Protein AF-A0A0D6QQY7-F1 (afdb_monomer_lite)

Sequence (126 aa):
MEALRRAVAYDEASPELHASLAEALARAGQEELAEGEARRAVALAAGGPAASQAHLLLADLAEARGERERELEELRAAIRIEEALGRAGERPDPEPWRRLVDAYLEAGDEAAAERVRAWARTAGAP

Radius of gyration: 14.84 Å; chains: 1; bounding box: 35×21×46 Å

pLDDT: mean 95.99, std 4.63, range [59.38, 98.75]

Foldseek 3Di:
DVVLVVVCVVPVLALQSLLVVLVVCVVVVVLVSSLVSLVSSCVSDVADPSVLSSLCSQLVSCVVVVVLVSNLVSLVSSVVRLLVCLVVVHARACVSLVSNLVSCVVVVNNVSSVVSVVVCVVSNND

Secondary structure (DSSP, 8-state):
-HHHHHHHHH-TT-HHHHHHHHHHHHTTT-HHHHHHHHHHHHHH-SSSHHHHHHHHHHHHHHHHTT-HHHHHHHHHHHHHHHHHHHHTTPPPPSHHHHHHHHHHHHTT-HHHHHHHHHHHHHHT--

Structure (mmCIF, N/CA/C/O backbone):
data_AF-A0A0D6QQY7-F1
#
_entry.id   AF-A0A0D6QQY7-F1
#
loop_
_atom_site.group_PDB
_atom_site.id
_atom_site.type_symbol
_atom_site.label_atom_id
_atom_site.label_alt_id
_atom_site.label_comp_id
_atom_site.label_asym_id
_atom_site.label_entity_id
_atom_site.label_seq_id
_atom_site.pdbx_PDB_ins_code
_atom_site.Cartn_x
_atom_site.Cartn_y
_atom_site.Cartn_z
_atom_site.occupancy
_atom_site.B_iso_or_equiv
_atom_site.auth_seq_id
_atom_site.auth_comp_id
_atom_site.auth_asym_id
_atom_site.auth_atom_id
_atom_site.pdbx_PDB_model_num
ATOM 1 N N . MET A 1 1 ? -2.447 12.595 -17.345 1.00 87.19 1 MET A N 1
ATOM 2 C CA . MET A 1 1 ? -3.216 11.379 -17.695 1.00 87.19 1 MET A CA 1
ATOM 3 C C . MET A 1 1 ? -2.906 10.868 -19.104 1.00 87.19 1 MET A C 1
ATOM 5 O O . MET A 1 1 ? -2.448 9.744 -19.213 1.00 87.19 1 MET A O 1
ATOM 9 N N . GLU A 1 2 ? -3.089 11.646 -20.180 1.00 90.81 2 GLU A N 1
ATOM 10 C CA . GLU A 1 2 ? -2.863 11.137 -21.553 1.00 90.81 2 GLU A CA 1
ATOM 11 C C . GLU A 1 2 ? -1.417 10.677 -21.819 1.00 90.81 2 GLU A C 1
ATOM 13 O O . GLU A 1 2 ? -1.206 9.616 -22.397 1.00 90.81 2 GLU A O 1
ATOM 18 N N . ALA A 1 3 ? -0.421 11.417 -21.324 1.00 93.62 3 ALA A N 1
ATOM 19 C CA . ALA A 1 3 ? 0.980 11.005 -21.410 1.00 93.62 3 ALA A CA 1
ATOM 20 C C . ALA A 1 3 ? 1.259 9.674 -20.683 1.00 93.62 3 ALA A C 1
ATOM 22 O O . ALA A 1 3 ? 1.980 8.839 -21.214 1.00 93.62 3 ALA A O 1
ATOM 23 N N . LEU A 1 4 ? 0.637 9.446 -19.517 1.00 93.44 4 LEU A N 1
ATOM 24 C CA . LEU A 1 4 ? 0.770 8.191 -18.765 1.00 93.44 4 LEU A CA 1
ATOM 25 C C . LEU A 1 4 ? 0.125 7.019 -19.510 1.00 93.44 4 LEU A C 1
ATOM 27 O O . LEU A 1 4 ? 0.728 5.959 -19.593 1.00 93.44 4 LEU A O 1
ATOM 31 N N . ARG A 1 5 ? -1.041 7.222 -20.140 1.00 94.75 5 ARG A N 1
ATOM 32 C CA . ARG A 1 5 ? -1.655 6.192 -20.997 1.00 94.75 5 ARG A CA 1
ATOM 33 C C . ARG A 1 5 ? -0.750 5.808 -22.168 1.00 94.75 5 ARG A C 1
ATOM 35 O O . ARG A 1 5 ? -0.628 4.631 -22.478 1.00 94.75 5 ARG A O 1
ATOM 42 N N . ARG A 1 6 ? -0.100 6.788 -22.807 1.00 96.00 6 ARG A N 1
ATOM 43 C CA . ARG A 1 6 ? 0.871 6.517 -23.882 1.00 96.00 6 ARG A CA 1
ATOM 44 C C . ARG A 1 6 ? 2.113 5.793 -23.366 1.00 96.00 6 ARG A C 1
ATOM 46 O O . ARG A 1 6 ? 2.628 4.942 -24.075 1.00 96.00 6 ARG A O 1
ATOM 53 N N . ALA A 1 7 ? 2.578 6.126 -22.163 1.00 95.12 7 ALA A N 1
ATOM 54 C CA . ALA A 1 7 ? 3.709 5.449 -21.540 1.00 95.12 7 ALA A CA 1
ATOM 55 C C . ALA A 1 7 ? 3.379 3.982 -21.224 1.00 95.12 7 ALA A C 1
ATOM 57 O O . ALA A 1 7 ? 4.133 3.111 -21.634 1.00 95.12 7 ALA A O 1
ATOM 58 N N . VAL A 1 8 ? 2.227 3.703 -20.600 1.00 95.75 8 VAL A N 1
ATOM 59 C CA . VAL A 1 8 ? 1.754 2.326 -20.356 1.00 95.75 8 VAL A CA 1
ATOM 60 C C . VAL A 1 8 ? 1.598 1.556 -21.668 1.00 95.75 8 VAL A C 1
ATOM 62 O O . VAL A 1 8 ? 2.031 0.421 -21.763 1.00 95.75 8 VAL A O 1
ATOM 65 N N . ALA A 1 9 ? 1.052 2.175 -22.719 1.00 95.81 9 ALA A N 1
ATOM 66 C CA . ALA A 1 9 ? 0.937 1.519 -24.025 1.00 95.81 9 ALA A CA 1
ATOM 67 C C . ALA A 1 9 ? 2.296 1.227 -24.692 1.00 95.81 9 ALA A C 1
ATOM 69 O O . ALA A 1 9 ? 2.376 0.400 -25.596 1.00 95.81 9 ALA A O 1
ATOM 70 N N . TYR A 1 10 ? 3.353 1.941 -24.302 1.00 97.12 10 TYR A N 1
ATOM 71 C CA . TYR A 1 10 ? 4.709 1.681 -24.775 1.00 97.12 10 TYR A CA 1
ATOM 72 C C . TYR A 1 10 ? 5.397 0.580 -23.954 1.00 97.12 10 TYR A C 1
ATOM 74 O O . TYR A 1 10 ? 6.159 -0.204 -24.515 1.00 97.12 10 TYR A O 1
ATOM 82 N N . ASP A 1 11 ? 5.117 0.514 -22.651 1.00 95.50 11 ASP A N 1
ATOM 83 C CA . ASP A 1 11 ? 5.635 -0.500 -21.734 1.00 95.50 11 ASP A CA 1
ATOM 84 C C . ASP A 1 11 ? 4.534 -0.996 -20.781 1.00 95.50 11 ASP A C 1
ATOM 86 O O . ASP A 1 11 ? 4.365 -0.508 -19.661 1.00 95.50 11 ASP A O 1
ATOM 90 N N . GLU A 1 12 ? 3.785 -1.993 -21.254 1.00 95.38 12 GLU A N 1
ATOM 91 C CA . GLU A 1 12 ? 2.668 -2.615 -20.529 1.00 95.38 12 GLU A CA 1
ATOM 92 C C . GLU A 1 12 ? 3.131 -3.510 -19.366 1.00 95.38 12 GLU A C 1
ATOM 94 O O . GLU A 1 12 ? 2.311 -4.042 -18.623 1.00 95.38 12 GLU A O 1
ATOM 99 N N . ALA A 1 13 ? 4.440 -3.738 -19.223 1.00 97.00 13 ALA A N 1
ATOM 100 C CA . ALA A 1 13 ? 4.994 -4.599 -18.185 1.00 97.00 13 ALA A CA 1
ATOM 101 C C . ALA A 1 13 ? 5.579 -3.806 -17.007 1.00 97.00 13 ALA A C 1
ATOM 103 O O . ALA A 1 13 ? 5.997 -4.424 -16.028 1.00 97.00 13 ALA A O 1
ATOM 104 N N . SER A 1 14 ? 5.600 -2.468 -17.069 1.00 97.81 14 SER A N 1
ATOM 105 C CA . SER A 1 14 ? 6.120 -1.636 -15.981 1.00 97.81 14 SER A CA 1
ATOM 106 C C . SER A 1 14 ? 5.085 -1.459 -14.859 1.00 97.81 14 SER A C 1
ATOM 108 O O . SER A 1 14 ? 4.090 -0.742 -15.037 1.00 97.81 14 SER A O 1
ATOM 110 N N . PRO A 1 15 ? 5.317 -2.034 -13.663 1.00 97.44 15 PRO A N 1
ATOM 111 C CA . PRO A 1 15 ? 4.446 -1.809 -12.513 1.00 97.44 15 PRO A CA 1
ATOM 112 C C . PRO A 1 15 ? 4.428 -0.335 -12.076 1.00 97.44 15 PRO A C 1
ATOM 114 O O . PRO A 1 15 ? 3.398 0.145 -11.608 1.00 97.44 15 PRO A O 1
ATOM 117 N N . GLU A 1 16 ? 5.519 0.414 -12.267 1.00 97.62 16 GLU A N 1
ATOM 118 C CA . GLU A 1 16 ? 5.618 1.841 -11.935 1.00 97.62 16 GLU A CA 1
ATOM 119 C C . GLU A 1 16 ? 4.678 2.693 -12.792 1.00 97.62 16 GLU A C 1
ATOM 121 O O . GLU A 1 16 ? 4.029 3.611 -12.281 1.00 97.62 16 GLU A O 1
ATOM 126 N N . LEU A 1 17 ? 4.589 2.397 -14.094 1.00 97.88 17 LEU A N 1
ATOM 127 C CA . LEU A 1 17 ? 3.696 3.109 -15.006 1.00 97.88 17 LEU A CA 1
ATOM 128 C C . LEU A 1 17 ? 2.230 2.816 -14.687 1.00 97.88 17 LEU A C 1
ATOM 130 O O . LEU A 1 17 ? 1.424 3.749 -14.650 1.00 97.88 17 LEU A O 1
ATOM 134 N N . HIS A 1 18 ? 1.899 1.558 -14.388 1.00 98.31 18 HIS A N 1
ATOM 135 C CA . HIS A 1 18 ? 0.562 1.174 -13.939 1.00 98.31 18 HIS A CA 1
ATOM 136 C C . HIS A 1 18 ? 0.189 1.841 -12.604 1.00 98.31 18 HIS A C 1
ATOM 138 O O . HIS A 1 18 ? -0.886 2.432 -12.503 1.00 98.31 18 HIS A O 1
ATOM 144 N N . ALA A 1 19 ? 1.082 1.854 -11.607 1.00 97.94 19 ALA A N 1
ATOM 145 C CA . ALA A 1 19 ? 0.843 2.529 -10.326 1.00 97.94 19 ALA A CA 1
ATOM 146 C C . ALA A 1 19 ? 0.665 4.051 -10.496 1.00 97.94 19 ALA A C 1
ATOM 148 O O . ALA A 1 19 ? -0.268 4.642 -9.952 1.00 97.94 19 ALA A O 1
ATOM 149 N N . SER A 1 20 ? 1.503 4.683 -11.322 1.00 97.69 20 SER A N 1
ATOM 150 C CA . SER A 1 20 ? 1.417 6.122 -11.616 1.00 97.69 20 SER A CA 1
ATOM 151 C C . SER A 1 20 ? 0.127 6.488 -12.357 1.00 97.69 20 SER A C 1
ATOM 153 O O . SER A 1 20 ? -0.478 7.535 -12.111 1.00 97.69 20 SER A O 1
ATOM 155 N N . LEU A 1 21 ? -0.311 5.640 -13.295 1.00 98.12 21 LEU A N 1
ATOM 156 C CA . LEU A 1 21 ? -1.577 5.836 -13.995 1.00 98.12 21 LEU A CA 1
ATOM 157 C C . LEU A 1 21 ? -2.762 5.644 -13.042 1.00 98.12 21 LEU A C 1
ATOM 159 O O . LEU A 1 21 ? -3.680 6.464 -13.080 1.00 98.12 21 LEU A O 1
ATOM 163 N N . ALA A 1 22 ? -2.717 4.636 -12.168 1.00 98.19 22 ALA A N 1
ATOM 164 C CA . ALA A 1 22 ? -3.726 4.410 -11.138 1.00 98.19 22 ALA A CA 1
ATOM 165 C C . ALA A 1 22 ? -3.906 5.638 -10.237 1.00 98.19 22 ALA A C 1
ATOM 167 O O . ALA A 1 22 ? -5.023 6.128 -10.082 1.00 98.19 22 ALA A O 1
ATOM 168 N N . GLU A 1 23 ? -2.809 6.202 -9.728 1.00 97.31 23 GLU A N 1
ATOM 169 C CA . GLU A 1 23 ? -2.842 7.415 -8.907 1.00 97.31 23 GLU A CA 1
ATOM 170 C C . GLU A 1 23 ? -3.468 8.597 -9.666 1.00 97.31 23 GLU A C 1
ATOM 172 O O . GLU A 1 23 ? -4.340 9.303 -9.153 1.00 97.31 23 GLU A O 1
ATOM 177 N N . ALA A 1 24 ? -3.062 8.809 -10.921 1.00 97.81 24 ALA A N 1
ATOM 178 C CA . ALA A 1 24 ? -3.597 9.889 -11.743 1.00 97.81 24 ALA A CA 1
ATOM 179 C C . ALA A 1 24 ? -5.099 9.729 -12.039 1.00 97.81 24 ALA A C 1
ATOM 181 O O . ALA A 1 24 ? -5.803 10.732 -12.175 1.00 97.81 24 ALA A O 1
ATOM 182 N N . LEU A 1 25 ? -5.584 8.491 -12.165 1.00 98.19 25 LEU A N 1
ATOM 183 C CA . LEU A 1 25 ? -7.001 8.172 -12.347 1.00 98.19 25 LEU A CA 1
ATOM 184 C C . LEU A 1 25 ? -7.788 8.387 -11.050 1.00 98.19 25 LEU A C 1
ATOM 186 O O . LEU A 1 25 ? -8.844 9.016 -11.096 1.00 98.19 25 LEU A O 1
ATOM 190 N N . ALA A 1 26 ? -7.249 7.960 -9.904 1.00 96.81 26 ALA A N 1
ATOM 191 C CA . ALA A 1 26 ? -7.861 8.164 -8.591 1.00 96.81 26 ALA A CA 1
ATOM 192 C C . ALA A 1 26 ? -8.029 9.660 -8.287 1.00 96.81 26 ALA A C 1
ATOM 194 O O . ALA A 1 26 ? -9.130 10.118 -7.991 1.00 96.81 26 ALA A O 1
ATOM 195 N N . ARG A 1 27 ? -6.978 10.467 -8.502 1.00 96.12 27 ARG A N 1
ATOM 196 C CA . ARG A 1 27 ? -7.036 11.937 -8.362 1.00 96.12 27 ARG A CA 1
ATOM 197 C C . ARG A 1 27 ? -8.046 12.603 -9.307 1.00 96.12 27 ARG A C 1
ATOM 199 O O . ARG A 1 27 ? -8.483 13.719 -9.043 1.00 96.12 27 ARG A O 1
ATOM 206 N N . ALA A 1 28 ? -8.397 11.947 -10.412 1.00 96.69 28 ALA A N 1
ATOM 207 C CA . ALA A 1 28 ? -9.403 12.413 -11.363 1.00 96.69 28 ALA A CA 1
ATOM 208 C C . ALA A 1 28 ? -10.821 11.885 -11.063 1.00 96.69 28 ALA A C 1
ATOM 210 O O . ALA A 1 28 ? -11.728 12.133 -11.859 1.00 96.69 28 ALA A O 1
ATOM 211 N N . GLY A 1 29 ? -11.016 11.149 -9.963 1.00 95.94 29 GLY A N 1
ATOM 212 C CA . GLY A 1 29 ? -12.294 10.529 -9.599 1.00 95.94 29 GLY A CA 1
ATOM 213 C C . GLY A 1 29 ? -12.689 9.351 -10.494 1.00 95.94 29 GLY A C 1
ATOM 214 O O . GLY A 1 29 ? -13.859 8.989 -10.550 1.00 95.94 29 GLY A O 1
ATOM 215 N N . GLN A 1 30 ? -11.743 8.771 -11.239 1.00 97.69 30 GLN A N 1
ATOM 216 C CA . GLN A 1 30 ? -11.979 7.621 -12.118 1.00 97.69 30 GLN A CA 1
ATOM 217 C C . GLN A 1 30 ? -11.654 6.313 -11.384 1.00 97.69 30 GLN A C 1
ATOM 219 O O . GLN A 1 30 ? -10.726 5.596 -11.762 1.00 97.69 30 GLN A O 1
ATOM 224 N N . GLU A 1 31 ? -12.393 6.035 -10.313 1.00 96.56 31 GLU A N 1
ATOM 225 C CA . GLU A 1 31 ? -12.092 4.987 -9.329 1.00 96.56 31 GLU A CA 1
ATOM 226 C C . GLU A 1 31 ? -11.985 3.578 -9.924 1.00 96.56 31 GLU A C 1
ATOM 228 O O . GLU A 1 31 ? -11.039 2.854 -9.620 1.00 96.56 31 GLU A O 1
ATOM 233 N N . GLU A 1 32 ? -12.897 3.177 -10.813 1.00 97.56 32 GLU A N 1
ATOM 234 C CA . GLU A 1 32 ? -12.867 1.836 -11.413 1.00 97.56 32 GLU A CA 1
ATOM 235 C C . GLU A 1 32 ? -11.649 1.644 -12.322 1.00 97.56 32 GLU A C 1
ATOM 237 O O . GLU A 1 32 ? -11.051 0.565 -12.364 1.00 97.56 32 GLU A O 1
ATOM 242 N N . LEU A 1 33 ? -11.262 2.698 -13.049 1.00 98.00 33 LEU A N 1
ATOM 243 C CA . LEU A 1 33 ? -10.062 2.672 -13.881 1.00 98.00 33 LEU A CA 1
ATOM 244 C C . LEU A 1 33 ? -8.809 2.647 -13.000 1.00 98.00 33 LEU A C 1
ATOM 246 O O . LEU A 1 33 ? -7.893 1.878 -13.277 1.00 98.00 33 LEU A O 1
ATOM 250 N N . ALA A 1 34 ? -8.784 3.444 -11.930 1.00 98.31 34 ALA A N 1
ATOM 251 C CA . ALA A 1 34 ? -7.684 3.468 -10.973 1.00 98.31 34 ALA A CA 1
ATOM 252 C C . ALA A 1 34 ? -7.463 2.091 -10.334 1.00 98.31 34 ALA A C 1
ATOM 254 O O . ALA A 1 34 ? -6.340 1.592 -10.313 1.00 98.31 34 ALA A O 1
ATOM 255 N N . GLU A 1 35 ? -8.539 1.438 -9.894 1.00 98.50 35 GLU A N 1
ATOM 256 C CA . GLU A 1 35 ? -8.495 0.085 -9.340 1.00 98.50 35 GLU A CA 1
ATOM 257 C C . GLU A 1 35 ? -7.962 -0.934 -10.351 1.00 98.50 35 GLU A C 1
ATOM 259 O O . GLU A 1 35 ? -7.188 -1.828 -9.998 1.00 98.50 35 GLU A O 1
ATOM 264 N N . GLY A 1 36 ? -8.376 -0.808 -11.616 1.00 98.44 36 GLY A N 1
ATOM 265 C CA . GLY A 1 36 ? -7.879 -1.634 -12.708 1.00 98.44 36 GLY A CA 1
ATOM 266 C C . GLY A 1 36 ? -6.359 -1.556 -12.821 1.00 98.44 36 GLY A C 1
ATOM 267 O O . GLY A 1 36 ? -5.694 -2.590 -12.776 1.00 98.44 36 GLY A O 1
ATOM 268 N N . GLU A 1 37 ? -5.823 -0.342 -12.908 1.00 98.38 37 GLU A N 1
ATOM 269 C CA . GLU A 1 37 ? -4.388 -0.088 -13.061 1.00 98.38 37 GLU A CA 1
ATOM 270 C C . GLU A 1 37 ? -3.584 -0.469 -11.807 1.00 98.38 37 GLU A C 1
ATOM 272 O O . GLU A 1 37 ? -2.545 -1.120 -11.919 1.00 98.38 37 GLU A O 1
ATOM 277 N N . ALA A 1 38 ? -4.093 -0.185 -10.603 1.00 98.38 38 ALA A N 1
ATOM 278 C CA . ALA A 1 38 ? -3.438 -0.575 -9.353 1.00 98.38 38 ALA A CA 1
ATOM 279 C C . ALA A 1 38 ? -3.323 -2.105 -9.230 1.00 98.38 38 ALA A C 1
ATOM 281 O O . ALA A 1 38 ? -2.256 -2.634 -8.920 1.00 98.38 38 ALA A O 1
ATOM 282 N N . ARG A 1 39 ? -4.383 -2.848 -9.579 1.00 98.19 39 ARG A N 1
ATOM 283 C CA . ARG A 1 39 ? -4.327 -4.320 -9.633 1.00 98.19 39 ARG A CA 1
ATOM 284 C C . ARG A 1 39 ? -3.327 -4.835 -10.666 1.00 98.19 39 ARG A C 1
ATOM 286 O O . ARG A 1 39 ? -2.754 -5.901 -10.462 1.00 98.19 39 ARG A O 1
ATOM 293 N N . ARG A 1 40 ? -3.127 -4.122 -11.781 1.00 98.12 40 ARG A N 1
ATOM 294 C CA . ARG A 1 40 ? -2.121 -4.494 -12.793 1.00 98.12 40 ARG A CA 1
ATOM 295 C C . ARG A 1 40 ? -0.711 -4.282 -12.267 1.00 98.12 40 ARG A C 1
ATOM 297 O O . ARG A 1 40 ? 0.094 -5.196 -12.399 1.00 98.12 40 ARG A O 1
ATOM 304 N N . ALA A 1 41 ? -0.450 -3.171 -11.582 1.00 98.06 41 ALA A N 1
ATOM 305 C CA . ALA A 1 41 ? 0.831 -2.941 -10.918 1.00 98.06 41 ALA A CA 1
ATOM 306 C C . ALA A 1 41 ? 1.179 -4.072 -9.931 1.00 98.06 41 ALA A C 1
ATOM 308 O O . ALA A 1 41 ? 2.257 -4.654 -10.028 1.00 98.06 41 ALA A O 1
ATOM 309 N N . VAL A 1 42 ? 0.238 -4.457 -9.058 1.00 97.25 42 VAL A N 1
ATOM 310 C CA . VAL A 1 42 ? 0.425 -5.567 -8.097 1.00 97.25 42 VAL A CA 1
ATOM 311 C C . VAL A 1 42 ? 0.610 -6.921 -8.797 1.00 97.25 42 VAL A C 1
ATOM 313 O O . VAL A 1 42 ? 1.387 -7.760 -8.345 1.00 97.25 42 VAL A O 1
ATOM 316 N N . ALA A 1 43 ? -0.083 -7.161 -9.914 1.00 97.25 43 ALA A N 1
ATOM 317 C CA . ALA A 1 43 ? 0.063 -8.404 -10.674 1.00 97.25 43 ALA A CA 1
ATOM 318 C C . ALA A 1 43 ? 1.428 -8.517 -11.377 1.00 97.25 43 ALA A C 1
ATOM 320 O O . ALA A 1 43 ? 1.951 -9.621 -11.521 1.00 97.25 43 ALA A O 1
ATOM 321 N N . LEU A 1 44 ? 1.991 -7.389 -11.817 1.00 97.38 44 LEU A N 1
ATOM 322 C CA . LEU A 1 44 ? 3.295 -7.318 -12.481 1.00 97.38 44 LEU A CA 1
ATOM 323 C C . LEU A 1 44 ? 4.458 -7.373 -11.484 1.00 97.38 44 LEU A C 1
ATOM 325 O O . LEU A 1 44 ? 5.501 -7.946 -11.797 1.00 97.38 44 LEU A O 1
ATOM 329 N N . ALA A 1 45 ? 4.276 -6.830 -10.277 1.00 93.25 45 ALA A N 1
ATOM 330 C CA . ALA A 1 45 ? 5.260 -6.902 -9.207 1.00 93.25 45 ALA A CA 1
ATOM 331 C C . ALA A 1 45 ? 4.599 -7.117 -7.842 1.00 93.25 45 ALA A C 1
ATOM 333 O O . ALA A 1 45 ? 3.851 -6.281 -7.347 1.00 93.25 45 ALA A O 1
ATOM 334 N N . ALA A 1 46 ? 4.965 -8.219 -7.184 1.00 85.75 46 ALA A N 1
ATOM 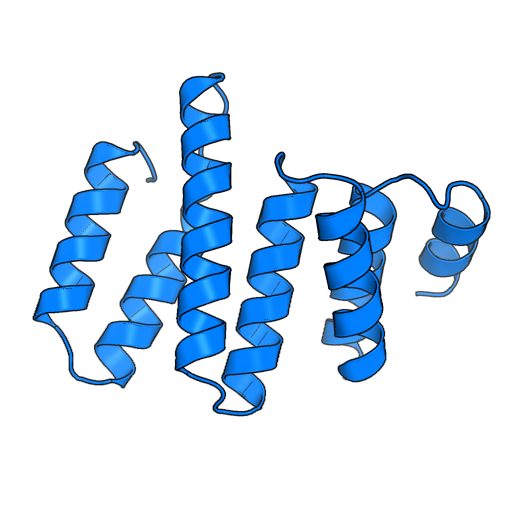335 C CA . ALA A 1 46 ? 4.497 -8.548 -5.837 1.00 85.75 46 ALA A CA 1
ATOM 336 C C . ALA A 1 46 ? 5.248 -7.793 -4.713 1.00 85.75 46 ALA A C 1
ATOM 338 O O . ALA A 1 46 ? 5.037 -8.074 -3.534 1.00 85.75 46 ALA A O 1
ATOM 339 N N . GLY A 1 47 ? 6.163 -6.881 -5.053 1.00 91.94 47 GLY A N 1
ATOM 340 C CA . GLY A 1 47 ? 6.976 -6.122 -4.105 1.00 91.94 47 GLY A CA 1
ATOM 341 C C . GLY A 1 47 ? 7.645 -4.916 -4.761 1.00 91.94 47 GLY A C 1
ATOM 342 O O . GLY A 1 47 ? 7.507 -4.698 -5.963 1.00 91.94 47 GLY A O 1
ATOM 343 N N . GLY A 1 48 ? 8.374 -4.135 -3.968 1.00 95.50 48 GLY A N 1
ATOM 344 C CA . GLY A 1 48 ? 8.954 -2.869 -4.414 1.00 95.50 48 GLY A CA 1
ATOM 345 C C . GLY A 1 48 ? 8.025 -1.664 -4.213 1.00 95.50 48 GLY A C 1
ATOM 346 O O . GLY A 1 48 ? 6.837 -1.839 -3.922 1.00 95.50 48 GLY A O 1
ATOM 347 N N . PRO A 1 49 ? 8.544 -0.435 -4.387 1.00 95.56 49 PRO A N 1
ATOM 348 C CA . PRO A 1 49 ? 7.795 0.787 -4.088 1.00 95.56 49 PRO A CA 1
ATOM 349 C C . PRO A 1 49 ? 6.496 0.929 -4.892 1.00 95.56 49 PRO A C 1
ATOM 351 O O . PRO A 1 49 ? 5.472 1.334 -4.350 1.00 95.56 49 PRO A O 1
ATOM 354 N N . ALA A 1 50 ? 6.495 0.533 -6.171 1.00 96.62 50 ALA A N 1
ATOM 355 C CA . ALA A 1 50 ? 5.299 0.595 -7.016 1.00 96.62 50 ALA A CA 1
ATOM 356 C C . ALA A 1 50 ? 4.169 -0.314 -6.508 1.00 96.62 50 ALA A C 1
ATOM 358 O O . ALA A 1 50 ? 3.005 0.083 -6.514 1.00 96.62 50 ALA A O 1
ATOM 359 N N . ALA A 1 51 ? 4.509 -1.515 -6.035 1.00 97.44 51 ALA A N 1
ATOM 360 C CA . ALA A 1 51 ? 3.540 -2.452 -5.480 1.00 97.44 51 ALA A CA 1
ATOM 361 C C . ALA A 1 51 ? 2.983 -1.955 -4.136 1.00 97.44 51 ALA A C 1
ATOM 363 O O . ALA A 1 51 ? 1.777 -2.028 -3.910 1.00 97.44 51 ALA A O 1
ATOM 364 N N . SER A 1 52 ? 3.839 -1.388 -3.277 1.00 98.06 52 SER A N 1
ATOM 365 C CA . SER A 1 52 ? 3.421 -0.742 -2.023 1.00 98.06 52 SER A CA 1
ATOM 366 C C . SER A 1 52 ? 2.435 0.405 -2.280 1.00 98.06 52 SER A C 1
ATOM 368 O O . SER A 1 52 ? 1.328 0.416 -1.740 1.00 98.06 52 SER A O 1
ATOM 370 N N . GLN A 1 53 ? 2.774 1.306 -3.210 1.00 97.62 53 GLN A N 1
ATOM 371 C CA . GLN A 1 53 ? 1.908 2.413 -3.618 1.00 97.62 53 GLN A CA 1
ATOM 372 C C . GLN A 1 53 ? 0.583 1.933 -4.227 1.00 97.62 53 GLN A C 1
ATOM 374 O O . GLN A 1 53 ? -0.467 2.530 -3.981 1.00 97.62 53 GLN A O 1
ATOM 379 N N . ALA A 1 54 ? 0.606 0.860 -5.020 1.00 98.38 54 ALA A N 1
ATOM 380 C CA . ALA A 1 54 ? -0.602 0.288 -5.598 1.00 98.38 54 ALA A CA 1
ATOM 381 C C . ALA A 1 54 ? -1.532 -0.297 -4.524 1.00 98.38 54 ALA A C 1
ATOM 383 O O . ALA A 1 54 ? -2.740 -0.083 -4.595 1.00 98.38 54 ALA A O 1
ATOM 384 N N . HIS A 1 55 ? -0.990 -0.962 -3.500 1.00 98.69 55 HIS A N 1
ATOM 385 C CA . HIS A 1 55 ? -1.774 -1.411 -2.347 1.00 98.69 55 HIS A CA 1
ATOM 386 C C . HIS A 1 55 ? -2.359 -0.238 -1.544 1.00 98.69 55 HIS A C 1
ATOM 388 O O . HIS A 1 55 ? -3.523 -0.301 -1.161 1.00 98.69 55 HIS A O 1
ATOM 394 N N . LEU A 1 56 ? -1.625 0.866 -1.356 1.00 98.56 56 LEU A N 1
ATOM 395 C CA . LEU A 1 56 ? -2.183 2.081 -0.741 1.00 98.56 56 LEU A CA 1
ATOM 396 C C . LEU A 1 56 ? -3.367 2.648 -1.542 1.00 98.56 56 LEU A C 1
ATOM 398 O O . LEU A 1 56 ? -4.402 2.959 -0.963 1.00 98.56 56 LEU A O 1
ATOM 402 N N . LEU A 1 57 ? -3.263 2.704 -2.873 1.00 98.31 57 LEU A N 1
ATOM 403 C CA . LEU A 1 57 ? -4.374 3.144 -3.727 1.00 98.31 57 LEU A CA 1
ATOM 404 C C . LEU A 1 57 ? -5.581 2.201 -3.639 1.00 98.31 57 LEU A C 1
ATOM 406 O O . LEU A 1 57 ? -6.722 2.651 -3.647 1.00 98.31 57 LEU A O 1
ATOM 410 N N . LEU A 1 58 ? -5.354 0.888 -3.557 1.00 98.69 58 LEU A N 1
ATOM 411 C CA . LEU A 1 58 ? -6.437 -0.077 -3.364 1.00 98.69 58 LEU A CA 1
ATOM 412 C C . LEU A 1 58 ? -7.096 0.076 -1.987 1.00 98.69 58 LEU A C 1
ATOM 414 O O . LEU A 1 58 ? -8.314 -0.078 -1.898 1.00 98.69 58 LEU A O 1
ATOM 418 N N . ALA A 1 59 ? -6.325 0.423 -0.951 1.00 98.56 59 ALA A N 1
ATOM 419 C CA . ALA A 1 59 ? -6.855 0.756 0.366 1.00 98.56 59 ALA A CA 1
ATOM 420 C C . ALA A 1 59 ? -7.724 2.023 0.325 1.00 98.56 59 ALA A C 1
ATOM 422 O O . ALA A 1 59 ? -8.847 1.977 0.815 1.00 98.56 59 ALA A O 1
ATOM 423 N N . ASP A 1 60 ? -7.271 3.098 -0.333 1.00 98.00 60 ASP A N 1
ATOM 424 C CA . ASP A 1 60 ? -8.046 4.342 -0.502 1.00 98.00 60 ASP A CA 1
ATOM 425 C C . ASP A 1 60 ? -9.405 4.082 -1.167 1.00 98.00 60 ASP A C 1
ATOM 427 O O . ASP A 1 60 ? -10.445 4.583 -0.739 1.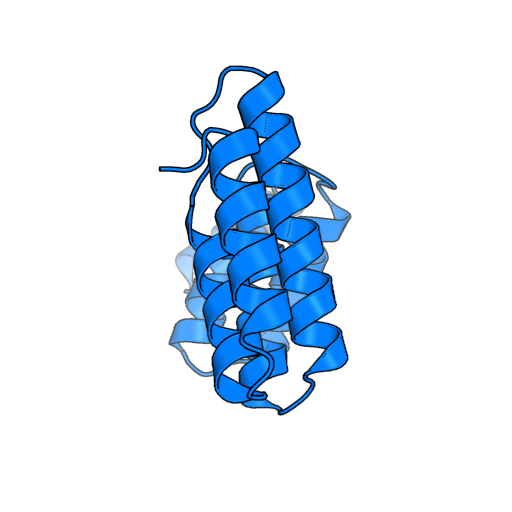00 98.00 60 ASP A O 1
ATOM 431 N N . LEU A 1 61 ? -9.404 3.270 -2.226 1.00 98.06 61 LEU A N 1
ATOM 432 C CA . LEU A 1 61 ? -10.619 2.923 -2.960 1.00 98.06 61 LEU A CA 1
ATOM 433 C C . LEU A 1 61 ? -11.553 2.027 -2.136 1.00 98.06 61 LEU A C 1
ATOM 435 O O . LEU A 1 61 ? -12.772 2.138 -2.256 1.00 98.06 61 LEU A O 1
ATOM 439 N N . ALA A 1 62 ? -11.002 1.139 -1.305 1.00 98.12 62 ALA A N 1
ATOM 440 C CA . ALA A 1 62 ? -11.784 0.321 -0.383 1.00 98.12 62 ALA A CA 1
ATOM 441 C C . ALA A 1 62 ? -12.405 1.177 0.735 1.00 98.12 62 ALA A C 1
ATOM 443 O O . ALA A 1 62 ? -13.598 1.046 1.011 1.00 98.12 62 ALA A O 1
ATOM 444 N N . GLU A 1 63 ? -11.633 2.097 1.319 1.00 97.12 63 GLU A N 1
ATOM 445 C CA . GLU A 1 63 ? -12.086 3.058 2.330 1.00 97.12 63 GLU A CA 1
ATOM 446 C C . GLU A 1 63 ? -13.246 3.912 1.795 1.00 97.12 63 GLU A C 1
ATOM 448 O O . GLU A 1 63 ? -14.312 3.966 2.412 1.00 97.12 63 GLU A O 1
ATOM 453 N N . ALA A 1 64 ? -13.096 4.487 0.595 1.00 96.00 64 ALA A N 1
ATOM 454 C CA . ALA A 1 64 ? -14.126 5.303 -0.055 1.00 96.00 64 ALA A CA 1
ATOM 455 C C . ALA A 1 64 ? -15.459 4.556 -0.260 1.00 96.00 64 ALA A C 1
ATOM 457 O O . ALA A 1 64 ? -16.530 5.169 -0.292 1.00 96.00 64 ALA A O 1
ATOM 458 N N . ARG A 1 65 ? -15.408 3.224 -0.368 1.00 96.44 65 ARG A N 1
ATOM 459 C CA . ARG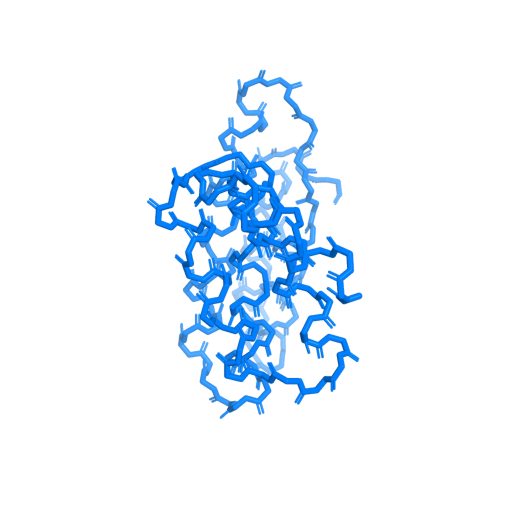 A 1 65 ? -16.576 2.345 -0.538 1.00 96.44 65 ARG A CA 1
ATOM 460 C C . ARG A 1 65 ? -17.091 1.752 0.774 1.00 96.44 65 ARG A C 1
ATOM 462 O O . ARG A 1 65 ? -18.092 1.039 0.761 1.00 96.44 65 ARG A O 1
ATOM 469 N N . GLY A 1 66 ? -16.432 2.035 1.898 1.00 96.19 66 GLY A N 1
ATOM 470 C CA . GLY A 1 66 ? -16.740 1.440 3.198 1.00 96.19 66 GLY A CA 1
ATOM 471 C C . GLY A 1 66 ? -16.375 -0.046 3.302 1.00 96.19 66 GLY A C 1
ATOM 472 O O . GLY A 1 66 ? -16.895 -0.746 4.171 1.00 96.19 66 GLY A O 1
ATOM 473 N N . GLU A 1 67 ? -15.496 -0.549 2.431 1.00 97.69 67 GLU A N 1
ATOM 474 C CA . GLU A 1 67 ? -15.017 -1.937 2.410 1.00 97.69 67 GLU A CA 1
ATOM 475 C C . GLU A 1 67 ? -13.892 -2.137 3.445 1.00 97.69 67 GLU A C 1
ATOM 477 O O . GLU A 1 67 ? -12.738 -2.394 3.095 1.00 97.69 67 GLU A O 1
ATOM 482 N N . ARG A 1 68 ? -14.218 -2.010 4.739 1.00 96.44 68 ARG A N 1
ATOM 483 C CA . ARG A 1 68 ? -13.224 -1.960 5.829 1.00 96.44 68 ARG A CA 1
ATOM 484 C C . ARG A 1 68 ? -12.284 -3.166 5.858 1.00 96.44 68 ARG A C 1
ATOM 486 O O . ARG A 1 68 ? -11.081 -2.990 6.016 1.00 96.44 68 ARG A O 1
ATOM 493 N N . GLU A 1 69 ? -12.781 -4.396 5.718 1.00 97.44 69 GLU A N 1
ATOM 494 C CA . GLU A 1 69 ? -11.905 -5.577 5.734 1.00 97.44 69 GLU A 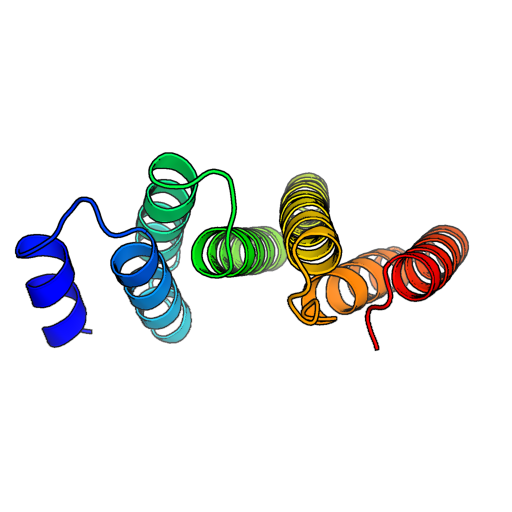CA 1
ATOM 495 C C . GLU A 1 69 ? -10.867 -5.532 4.611 1.00 97.44 69 GLU A C 1
ATOM 497 O O . GLU A 1 69 ? -9.709 -5.898 4.822 1.00 97.44 69 GLU A O 1
ATOM 502 N N . ARG A 1 70 ? -11.276 -5.046 3.436 1.00 98.19 70 ARG A N 1
ATOM 503 C CA . ARG A 1 70 ? -10.414 -4.938 2.266 1.00 98.19 70 ARG A CA 1
ATOM 504 C C . ARG A 1 70 ? -9.381 -3.832 2.440 1.00 98.19 70 ARG A C 1
ATOM 506 O O . ARG A 1 70 ? -8.210 -4.071 2.185 1.00 98.19 70 ARG A O 1
ATOM 513 N N . GLU A 1 71 ? -9.780 -2.664 2.933 1.00 98.50 71 GLU A N 1
ATOM 514 C CA . GLU A 1 71 ? -8.850 -1.584 3.283 1.00 98.50 71 GLU A CA 1
ATOM 515 C C . GLU A 1 71 ? -7.732 -2.102 4.205 1.00 98.50 71 GLU A C 1
ATOM 517 O O . GLU A 1 71 ? -6.545 -1.961 3.906 1.00 98.50 71 GLU A O 1
ATOM 522 N N . LEU A 1 72 ? -8.101 -2.788 5.294 1.00 98.44 72 LEU A N 1
ATOM 523 C CA . LEU A 1 72 ? -7.137 -3.347 6.243 1.00 98.44 72 LEU A CA 1
ATOM 524 C C . LEU A 1 72 ? -6.226 -4.408 5.603 1.00 98.44 72 LEU A C 1
ATOM 526 O O . LEU A 1 72 ? -5.053 -4.512 5.976 1.00 98.44 72 LEU A O 1
ATOM 530 N N . GLU A 1 73 ? -6.742 -5.218 4.675 1.00 98.56 73 GLU A N 1
ATOM 531 C CA . GLU A 1 73 ? -5.956 -6.210 3.933 1.00 98.56 73 GLU A CA 1
ATOM 532 C C . GLU A 1 73 ? -4.886 -5.545 3.058 1.00 98.56 73 GLU A C 1
ATOM 534 O O . GLU A 1 73 ? -3.710 -5.926 3.132 1.00 98.56 73 GLU A O 1
ATOM 539 N N . GLU A 1 74 ? -5.277 -4.529 2.291 1.00 98.69 74 GLU A N 1
ATOM 540 C CA . GLU A 1 74 ? -4.398 -3.797 1.379 1.00 98.69 74 GLU A CA 1
ATOM 541 C C . GLU A 1 74 ? -3.324 -3.014 2.157 1.00 98.69 74 GLU A C 1
ATOM 543 O O . GLU A 1 74 ? -2.134 -3.108 1.846 1.00 98.69 74 GLU A O 1
ATOM 548 N N . LEU A 1 75 ? -3.689 -2.354 3.265 1.00 98.75 75 LEU A N 1
ATOM 549 C CA . LEU A 1 75 ? -2.729 -1.677 4.149 1.00 98.75 75 LEU A CA 1
ATOM 550 C C . LEU A 1 75 ? -1.701 -2.650 4.740 1.00 98.75 75 LEU A C 1
ATOM 552 O O . LEU A 1 75 ? -0.501 -2.371 4.773 1.00 98.75 75 LEU A O 1
ATOM 556 N N . ARG A 1 76 ? -2.138 -3.841 5.166 1.00 98.56 76 ARG A N 1
ATOM 557 C CA . ARG A 1 76 ? -1.225 -4.891 5.648 1.00 98.56 76 ARG A CA 1
ATOM 558 C C . ARG A 1 7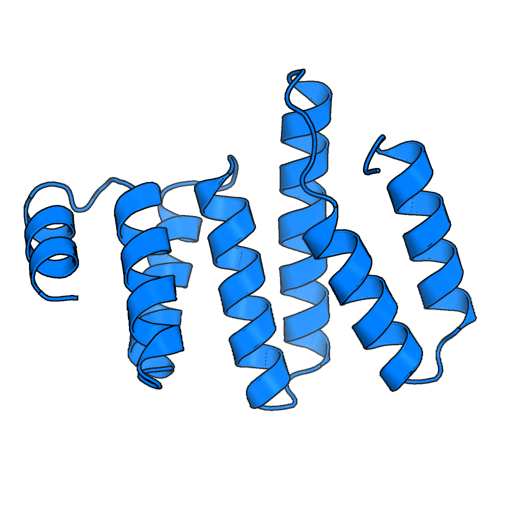6 ? -0.330 -5.435 4.538 1.00 98.56 76 ARG A C 1
ATOM 560 O O . ARG A 1 76 ? 0.771 -5.896 4.841 1.00 98.56 76 ARG A O 1
ATOM 567 N N . ALA A 1 77 ? -0.794 -5.451 3.291 1.00 98.50 77 ALA A N 1
ATOM 568 C CA . ALA A 1 77 ? 0.019 -5.841 2.146 1.00 98.50 77 ALA A CA 1
ATOM 569 C C . ALA A 1 77 ? 1.113 -4.809 1.858 1.00 98.50 77 ALA A C 1
ATOM 571 O O . ALA A 1 77 ? 2.277 -5.199 1.773 1.00 98.50 77 ALA A O 1
ATOM 572 N N . ALA A 1 78 ? 0.773 -3.518 1.840 1.00 98.44 78 ALA A N 1
ATOM 573 C CA . ALA A 1 78 ? 1.745 -2.435 1.707 1.00 98.44 78 ALA A CA 1
ATOM 574 C C . ALA A 1 78 ? 2.811 -2.485 2.818 1.00 98.44 78 ALA A C 1
ATOM 576 O O . ALA A 1 78 ? 4.003 -2.507 2.522 1.00 98.44 78 ALA A O 1
ATOM 577 N N . ILE A 1 79 ? 2.408 -2.656 4.086 1.00 98.44 79 ILE A N 1
ATOM 578 C CA . ILE A 1 79 ? 3.351 -2.817 5.210 1.00 98.44 79 ILE A CA 1
ATOM 579 C C . ILE A 1 79 ? 4.335 -3.974 4.969 1.00 98.44 79 ILE A C 1
ATOM 581 O O . ILE A 1 79 ? 5.539 -3.811 5.151 1.00 98.44 79 ILE A O 1
ATOM 585 N N . ARG A 1 80 ? 3.852 -5.149 4.540 1.00 97.94 80 ARG A N 1
ATOM 586 C CA . ARG A 1 80 ? 4.722 -6.313 4.276 1.00 97.94 80 ARG A CA 1
ATOM 587 C C . ARG A 1 80 ? 5.780 -6.018 3.207 1.00 97.94 80 ARG A C 1
ATOM 589 O O . ARG A 1 80 ? 6.888 -6.556 3.289 1.00 97.94 80 ARG A O 1
ATOM 596 N N . ILE A 1 81 ? 5.440 -5.194 2.217 1.00 97.88 81 ILE A N 1
ATOM 597 C CA . ILE A 1 81 ? 6.358 -4.764 1.159 1.00 97.88 81 ILE A CA 1
ATOM 598 C C . ILE A 1 81 ? 7.377 -3.767 1.714 1.00 97.88 81 ILE A C 1
ATOM 600 O O . ILE A 1 81 ? 8.573 -3.969 1.519 1.00 97.88 81 ILE A O 1
ATOM 604 N N . GLU A 1 82 ? 6.937 -2.764 2.471 1.00 97.69 82 GLU A N 1
ATOM 605 C CA . GLU A 1 82 ? 7.822 -1.785 3.113 1.00 97.69 82 GLU A CA 1
ATOM 606 C C . GLU A 1 82 ? 8.804 -2.432 4.097 1.00 97.69 82 GLU A C 1
ATOM 608 O O . GLU A 1 82 ? 9.984 -2.093 4.133 1.00 97.69 82 GLU A O 1
ATOM 613 N N . GLU A 1 83 ? 8.373 -3.445 4.851 1.00 96.75 83 GLU A N 1
ATOM 614 C CA . GLU A 1 83 ? 9.281 -4.236 5.683 1.00 96.75 83 GLU A CA 1
ATOM 615 C C . GLU A 1 83 ? 10.318 -5.000 4.850 1.00 96.75 83 GLU A C 1
ATOM 617 O O . GLU A 1 83 ? 11.463 -5.173 5.277 1.00 96.75 83 GLU A O 1
ATOM 622 N N . ALA A 1 84 ? 9.930 -5.508 3.676 1.00 96.38 84 ALA A N 1
ATOM 623 C CA . ALA A 1 84 ? 10.857 -6.180 2.774 1.00 96.38 84 ALA A CA 1
ATOM 624 C C . ALA A 1 84 ? 11.886 -5.199 2.196 1.00 96.38 84 ALA A C 1
ATOM 626 O O . ALA A 1 84 ? 13.069 -5.538 2.156 1.00 96.38 84 ALA A O 1
ATOM 627 N N . LEU A 1 85 ? 11.457 -3.985 1.841 1.00 94.88 85 LEU A N 1
ATOM 628 C CA . LEU A 1 85 ? 12.329 -2.890 1.409 1.00 94.88 85 LEU A CA 1
ATOM 629 C C . LEU A 1 85 ? 13.283 -2.461 2.531 1.00 94.88 85 LEU A C 1
ATOM 631 O O . LEU A 1 85 ? 14.493 -2.389 2.321 1.00 94.88 85 LEU A O 1
ATOM 635 N N . GLY A 1 86 ? 12.770 -2.322 3.755 1.00 94.81 86 GLY A N 1
ATOM 636 C CA . GLY A 1 86 ? 13.564 -2.079 4.961 1.00 94.81 86 GLY A CA 1
ATOM 637 C C . GLY A 1 86 ? 14.672 -3.111 5.164 1.00 94.81 86 GLY A C 1
ATOM 638 O O . GLY A 1 86 ? 15.835 -2.766 5.376 1.00 94.81 86 GLY A O 1
ATOM 639 N N . ARG A 1 87 ? 14.340 -4.402 5.030 1.00 94.75 87 ARG A N 1
ATOM 640 C CA . ARG A 1 87 ? 15.329 -5.493 5.096 1.00 94.75 87 ARG A CA 1
ATOM 641 C C . ARG A 1 87 ? 16.344 -5.455 3.951 1.00 94.75 87 ARG A C 1
ATOM 643 O O . ARG A 1 87 ? 17.464 -5.925 4.138 1.00 94.75 87 ARG A O 1
ATOM 650 N N . ALA A 1 88 ? 15.970 -4.910 2.795 1.00 94.50 88 ALA A N 1
ATOM 651 C CA . ALA A 1 88 ? 16.862 -4.696 1.658 1.00 94.50 88 ALA A CA 1
ATOM 652 C C . ALA A 1 88 ? 17.754 -3.444 1.808 1.00 94.50 88 ALA A C 1
ATOM 654 O O . ALA A 1 88 ? 18.621 -3.213 0.966 1.00 94.50 88 ALA A O 1
ATOM 655 N N . GLY A 1 89 ? 17.599 -2.673 2.891 1.00 94.38 89 GLY A N 1
ATOM 656 C CA . GLY A 1 89 ? 18.389 -1.474 3.177 1.00 94.38 89 GLY A CA 1
ATOM 657 C C . GLY A 1 89 ? 17.778 -0.177 2.647 1.00 94.38 89 GLY A C 1
ATOM 658 O O . GLY A 1 89 ? 18.410 0.875 2.747 1.00 94.38 89 GLY A O 1
ATOM 659 N N . GLU A 1 90 ? 16.563 -0.231 2.104 1.00 93.12 90 GLU A N 1
ATOM 660 C CA . GLU A 1 90 ? 15.786 0.959 1.766 1.00 93.12 90 GLU A CA 1
ATOM 661 C C . GLU A 1 90 ? 15.115 1.527 3.022 1.00 93.12 90 GLU A C 1
ATOM 663 O O . GLU A 1 90 ? 14.926 0.831 4.018 1.00 93.12 90 GLU A O 1
ATOM 668 N N . ARG A 1 91 ? 14.771 2.817 3.009 1.00 92.00 91 ARG A N 1
ATOM 669 C CA . ARG A 1 91 ? 14.024 3.426 4.114 1.00 92.00 91 ARG A CA 1
ATOM 670 C C . ARG A 1 91 ? 12.531 3.141 3.907 1.00 92.00 91 ARG A C 1
ATOM 672 O O . ARG A 1 91 ? 12.012 3.645 2.915 1.00 92.00 91 ARG A O 1
ATOM 679 N N . PRO A 1 92 ? 11.850 2.428 4.824 1.00 94.19 92 PRO A N 1
ATOM 680 C CA . PRO A 1 92 ? 10.418 2.173 4.701 1.00 94.19 92 PRO A CA 1
ATOM 681 C C . PRO A 1 92 ? 9.604 3.470 4.687 1.00 94.19 92 PRO A C 1
ATOM 683 O O . PRO A 1 92 ? 9.881 4.384 5.477 1.00 94.19 92 PRO A O 1
ATOM 686 N N . ASP A 1 93 ? 8.585 3.530 3.836 1.00 95.06 93 ASP A N 1
ATOM 687 C CA . ASP A 1 93 ? 7.552 4.561 3.895 1.00 95.06 93 ASP A CA 1
ATOM 688 C C . ASP A 1 93 ? 6.647 4.311 5.119 1.00 95.06 93 ASP A C 1
ATOM 690 O O . ASP A 1 93 ? 6.052 3.240 5.223 1.00 95.06 93 ASP A O 1
ATOM 694 N N . PRO A 1 94 ? 6.520 5.247 6.079 1.00 96.31 94 PRO A N 1
ATOM 695 C CA . PRO A 1 94 ? 5.646 5.065 7.240 1.00 96.31 94 PRO A CA 1
ATOM 696 C C . PRO A 1 94 ? 4.143 5.096 6.911 1.00 96.31 94 PRO A C 1
ATOM 698 O O . PRO A 1 94 ? 3.337 4.725 7.771 1.00 96.31 94 PRO A O 1
ATOM 701 N N . GLU A 1 95 ? 3.739 5.560 5.725 1.00 96.94 95 GLU A N 1
ATOM 702 C CA . GLU A 1 95 ? 2.336 5.822 5.384 1.00 96.94 95 GLU A CA 1
ATOM 703 C C . GLU A 1 95 ? 1.405 4.609 5.586 1.00 96.94 95 GLU A C 1
ATOM 705 O O . GLU A 1 95 ? 0.382 4.772 6.259 1.00 96.94 95 GLU A O 1
ATOM 710 N N . PRO A 1 96 ? 1.746 3.373 5.160 1.00 98.12 96 PRO A N 1
ATOM 711 C CA . PRO A 1 96 ? 0.893 2.206 5.391 1.00 98.12 96 PRO A CA 1
ATOM 712 C C . PRO A 1 96 ? 0.591 1.934 6.871 1.00 98.12 96 PRO A C 1
ATOM 714 O O . PRO A 1 96 ? -0.536 1.584 7.226 1.00 98.12 96 PRO A O 1
ATOM 717 N N . TRP A 1 97 ? 1.572 2.124 7.762 1.00 98.50 97 TRP A N 1
ATOM 718 C CA . TRP A 1 97 ? 1.355 1.971 9.204 1.00 98.50 97 TRP A CA 1
ATOM 719 C C . TRP A 1 97 ? 0.466 3.075 9.762 1.00 98.50 97 TRP A C 1
ATOM 721 O O . TRP A 1 97 ? -0.394 2.788 10.593 1.00 98.50 97 TRP A O 1
ATOM 731 N N . ARG A 1 98 ? 0.664 4.324 9.323 1.00 98.12 98 ARG A N 1
ATOM 732 C CA . ARG A 1 98 ? -0.154 5.464 9.759 1.00 98.12 98 ARG A CA 1
ATOM 733 C C . ARG A 1 98 ? -1.614 5.267 9.375 1.00 98.12 98 ARG A C 1
ATOM 735 O O . ARG A 1 98 ? -2.474 5.333 10.244 1.00 98.12 98 ARG A O 1
ATOM 742 N N . ARG A 1 99 ? -1.868 4.908 8.120 1.00 98.31 99 ARG A N 1
ATOM 743 C CA . ARG A 1 99 ? -3.214 4.624 7.615 1.00 98.31 99 ARG A CA 1
ATOM 744 C C . ARG A 1 99 ? -3.866 3.453 8.342 1.00 98.31 99 ARG A C 1
ATOM 746 O O . ARG A 1 99 ? -5.029 3.536 8.712 1.00 98.31 99 ARG A O 1
ATOM 753 N N . LEU A 1 100 ? -3.108 2.397 8.653 1.00 98.44 100 LEU A N 1
ATOM 754 C CA . LEU A 1 100 ? -3.641 1.269 9.420 1.00 98.44 100 LEU A CA 1
ATOM 755 C C . LEU A 1 100 ? -3.969 1.646 10.875 1.00 98.44 100 LEU A C 1
ATOM 757 O O . LEU A 1 100 ? -4.932 1.132 11.440 1.00 98.44 100 LEU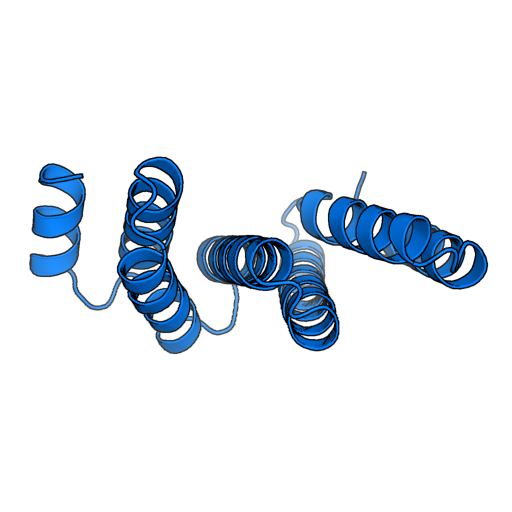 A O 1
ATOM 761 N N . VAL A 1 101 ? -3.184 2.535 11.491 1.00 98.44 101 VAL A N 1
ATOM 762 C CA . VAL A 1 101 ? -3.510 3.118 12.802 1.00 98.44 101 VAL A CA 1
ATOM 763 C C . VAL A 1 101 ? -4.807 3.916 12.719 1.00 98.44 101 VAL A C 1
ATOM 765 O O . VAL A 1 101 ? -5.686 3.697 13.549 1.00 98.44 101 VAL A O 1
ATOM 768 N N . ASP A 1 102 ? -4.934 4.795 11.728 1.00 97.75 102 ASP A N 1
ATOM 769 C CA . ASP A 1 102 ? -6.106 5.654 11.553 1.00 97.75 102 ASP A CA 1
ATOM 770 C C . ASP A 1 102 ? -7.376 4.813 11.341 1.00 97.75 102 ASP A C 1
ATOM 772 O O . ASP A 1 102 ? -8.348 4.986 12.079 1.00 97.75 102 ASP A O 1
ATOM 776 N N . ALA A 1 103 ? -7.321 3.791 10.480 1.00 97.12 103 ALA A N 1
ATOM 777 C CA . ALA A 1 103 ? -8.423 2.853 10.252 1.00 97.12 103 ALA A CA 1
ATOM 778 C C . ALA A 1 103 ? -8.891 2.146 11.542 1.00 97.12 103 ALA A C 1
ATOM 780 O O . ALA A 1 103 ? -10.090 1.945 11.764 1.00 97.12 103 ALA A O 1
ATOM 781 N N . TYR A 1 104 ? -7.959 1.780 12.434 1.00 97.88 104 TYR A N 1
ATOM 782 C CA . TYR A 1 104 ? -8.300 1.186 13.730 1.00 97.88 104 TYR A CA 1
ATOM 783 C C . TYR A 1 104 ? -8.870 2.194 14.728 1.00 97.88 104 TYR A C 1
ATOM 785 O O . TYR A 1 104 ? -9.795 1.852 15.467 1.00 97.88 104 TYR A O 1
ATOM 793 N N . LEU A 1 105 ? -8.361 3.426 14.747 1.00 97.19 105 LEU A N 1
ATOM 794 C CA . LEU A 1 105 ? -8.888 4.487 15.606 1.00 97.19 105 LEU A CA 1
ATOM 795 C C . LEU A 1 105 ? -10.315 4.874 15.212 1.00 97.19 105 LEU A C 1
ATOM 797 O O . LEU A 1 105 ? -11.170 5.018 16.081 1.00 97.19 105 LEU A O 1
ATOM 801 N N . GLU A 1 106 ? -10.601 4.964 13.916 1.00 94.62 106 GLU A N 1
ATOM 802 C CA . GLU A 1 106 ? -11.956 5.184 13.403 1.00 94.62 106 GLU A CA 1
ATOM 803 C C . GLU A 1 106 ? -12.921 4.054 13.774 1.00 94.62 106 GLU A C 1
ATOM 805 O O . GLU A 1 106 ? -14.105 4.291 14.009 1.00 94.62 106 GLU A O 1
ATOM 810 N N . ALA A 1 107 ? -12.423 2.817 13.850 1.00 94.00 107 ALA A N 1
ATOM 811 C CA . ALA A 1 107 ? -13.189 1.670 14.331 1.00 94.00 107 ALA A CA 1
ATOM 812 C C . ALA A 1 107 ? -13.337 1.634 15.868 1.00 94.00 107 ALA A C 1
ATOM 814 O O . ALA A 1 107 ? -14.025 0.759 16.395 1.00 94.00 107 ALA A O 1
ATOM 815 N N . GLY A 1 108 ? -12.695 2.555 16.596 1.00 96.44 108 GLY A N 1
ATOM 816 C CA . GLY A 1 108 ? -12.666 2.581 18.060 1.00 96.44 108 GLY A CA 1
ATOM 817 C C . GLY A 1 108 ? -11.779 1.503 18.695 1.00 96.44 108 GLY A C 1
ATOM 818 O O . GLY A 1 108 ? -11.861 1.282 19.902 1.00 96.44 108 GLY A O 1
ATOM 819 N N . ASP A 1 109 ? -10.928 0.824 17.917 1.00 97.56 109 ASP A N 1
ATOM 820 C CA . ASP A 1 109 ? -9.993 -0.192 18.413 1.00 97.56 109 ASP A CA 1
ATOM 821 C C . ASP A 1 109 ? -8.617 0.430 18.704 1.00 97.56 109 ASP A C 1
ATOM 823 O O . ASP A 1 109 ? -7.624 0.220 17.999 1.00 97.56 109 ASP A O 1
ATOM 827 N N . GLU A 1 110 ? -8.546 1.199 19.793 1.00 97.25 110 GLU A N 1
ATOM 828 C CA . GLU A 1 110 ? -7.294 1.805 20.271 1.00 97.25 110 GLU A CA 1
ATOM 829 C C . GLU A 1 110 ? -6.213 0.754 20.561 1.00 97.25 110 GLU A C 1
ATOM 831 O O . GLU A 1 110 ? -5.021 0.983 20.345 1.00 97.25 110 GLU A O 1
ATOM 836 N N . ALA A 1 111 ? -6.615 -0.438 21.012 1.00 98.00 111 ALA A N 1
ATOM 837 C CA . ALA A 1 111 ? -5.680 -1.514 21.300 1.00 98.00 111 ALA A CA 1
ATOM 838 C C . ALA A 1 111 ? -5.005 -2.027 20.018 1.00 98.00 111 ALA A C 1
ATOM 840 O O . ALA A 1 111 ? -3.813 -2.346 20.038 1.00 98.00 111 ALA A O 1
ATOM 841 N N . ALA A 1 112 ? -5.735 -2.128 18.905 1.00 96.94 112 ALA A N 1
ATOM 842 C CA . ALA A 1 112 ? -5.161 -2.453 17.603 1.00 96.94 112 ALA A CA 1
ATOM 843 C C . ALA A 1 112 ? -4.265 -1.336 17.078 1.00 96.94 112 ALA A C 1
ATOM 845 O O . ALA A 1 112 ? -3.153 -1.633 16.637 1.00 96.94 112 ALA A O 1
ATOM 846 N N . ALA A 1 113 ? -4.689 -0.079 17.200 1.00 97.75 113 ALA A N 1
ATOM 847 C CA . ALA A 1 113 ? -3.874 1.072 16.828 1.00 97.75 113 ALA A CA 1
ATOM 848 C C . ALA A 1 113 ? -2.511 1.060 17.549 1.00 97.75 113 ALA A C 1
ATOM 850 O O . ALA A 1 113 ? -1.463 1.164 16.908 1.00 97.75 113 ALA A O 1
ATOM 851 N N . GLU A 1 114 ? -2.486 0.819 18.863 1.00 97.81 114 GLU A N 1
ATOM 852 C CA . GLU A 1 114 ? -1.234 0.735 19.628 1.00 97.81 114 GLU A CA 1
ATOM 853 C C . GLU A 1 114 ? -0.353 -0.452 19.220 1.00 97.81 114 GLU A C 1
ATOM 855 O O . GLU A 1 114 ? 0.875 -0.321 19.146 1.00 97.81 114 GLU A O 1
ATOM 860 N N . ARG A 1 115 ? -0.955 -1.601 18.877 1.00 97.75 115 ARG A N 1
ATOM 861 C CA . ARG A 1 115 ? -0.205 -2.735 18.310 1.00 97.75 115 ARG A CA 1
ATOM 862 C C . ARG A 1 115 ? 0.468 -2.351 16.993 1.00 97.75 115 ARG A C 1
ATOM 864 O O . ARG A 1 115 ? 1.625 -2.712 16.789 1.00 97.75 115 ARG A O 1
ATOM 871 N N . VAL A 1 116 ? -0.209 -1.598 16.127 1.00 97.50 116 VAL A N 1
ATOM 872 C CA . VAL A 1 116 ? 0.361 -1.144 14.848 1.00 97.50 116 VAL A CA 1
ATOM 873 C C . VAL A 1 116 ? 1.461 -0.102 15.066 1.00 97.50 116 VAL A C 1
ATOM 875 O O . VAL A 1 116 ? 2.516 -0.205 14.444 1.00 97.50 116 VAL A O 1
ATOM 878 N N . ARG A 1 117 ? 1.302 0.840 16.007 1.00 96.69 117 ARG A N 1
ATOM 879 C CA . ARG A 1 117 ? 2.381 1.781 16.373 1.00 96.69 117 ARG A CA 1
ATOM 880 C C . ARG A 1 117 ? 3.619 1.055 16.899 1.00 96.69 117 ARG A C 1
ATOM 882 O O . ARG A 1 117 ? 4.745 1.438 16.585 1.00 96.69 117 ARG A O 1
ATOM 889 N N . ALA A 1 118 ? 3.430 0.017 17.713 1.00 96.38 118 ALA A N 1
ATOM 890 C CA . ALA A 1 118 ? 4.528 -0.827 18.175 1.00 96.38 118 ALA A CA 1
ATOM 891 C C . ALA A 1 118 ? 5.191 -1.582 17.016 1.00 96.38 118 ALA A C 1
ATOM 893 O O . ALA A 1 118 ? 6.418 -1.621 16.951 1.00 96.38 118 ALA A O 1
ATOM 894 N N . TRP A 1 119 ? 4.393 -2.106 16.084 1.00 94.38 119 TRP A N 1
ATOM 895 C CA . TRP A 1 119 ? 4.881 -2.765 14.876 1.00 94.38 119 TRP A CA 1
ATOM 896 C C . TRP A 1 119 ? 5.743 -1.827 14.013 1.00 94.38 119 TRP A C 1
ATOM 898 O O . TRP A 1 119 ? 6.875 -2.185 13.686 1.00 94.38 119 TRP A O 1
ATOM 908 N N . ALA A 1 120 ? 5.287 -0.599 13.746 1.00 94.56 120 ALA A N 1
ATOM 909 C CA . ALA A 1 120 ? 6.038 0.405 12.984 1.00 94.56 120 ALA A CA 1
ATOM 910 C C . ALA A 1 120 ? 7.436 0.666 13.575 1.00 94.56 120 ALA A C 1
ATOM 912 O O . ALA A 1 120 ? 8.442 0.610 12.866 1.00 94.56 120 ALA A O 1
ATOM 913 N N . ARG A 1 121 ? 7.518 0.834 14.906 1.00 92.38 121 ARG A N 1
ATOM 914 C CA . ARG A 1 121 ? 8.797 1.029 15.615 1.00 92.38 121 ARG A CA 1
ATOM 915 C C . ARG A 1 121 ? 9.760 -0.139 15.420 1.00 92.38 121 ARG A C 1
ATOM 917 O O . ARG A 1 121 ? 10.959 0.082 15.290 1.00 92.38 121 ARG A O 1
ATOM 924 N N . THR A 1 122 ? 9.255 -1.375 15.405 1.00 90.25 122 THR A N 1
ATOM 925 C CA . THR A 1 122 ? 10.100 -2.560 15.179 1.00 90.25 122 THR A CA 1
ATOM 926 C C . THR A 1 122 ? 10.573 -2.695 13.733 1.00 90.25 122 THR A C 1
ATOM 928 O O . THR A 1 122 ? 11.649 -3.239 13.506 1.00 90.25 122 THR A O 1
ATOM 931 N N . ALA A 1 123 ? 9.809 -2.168 12.774 1.00 85.00 123 ALA A N 1
ATOM 932 C CA . ALA A 1 123 ? 10.158 -2.170 11.356 1.00 85.00 123 ALA A CA 1
ATOM 933 C C . ALA A 1 123 ? 11.134 -1.042 10.963 1.00 85.00 123 ALA A C 1
ATOM 935 O O . ALA A 1 123 ? 11.612 -1.016 9.833 1.00 85.00 123 ALA A O 1
ATOM 936 N N . GLY A 1 124 ? 11.442 -0.110 11.874 1.00 82.06 124 GLY A N 1
ATOM 937 C CA . GLY A 1 124 ? 12.263 1.063 11.564 1.00 82.06 124 GLY A CA 1
ATOM 938 C C . GLY A 1 124 ? 11.541 2.107 10.705 1.00 82.06 124 GLY A C 1
ATOM 939 O O . GLY A 1 124 ? 12.196 2.992 10.152 1.00 82.06 124 GLY A O 1
ATOM 940 N N . ALA A 1 125 ? 10.212 2.015 10.603 1.00 76.19 125 ALA A N 1
ATOM 941 C CA . ALA A 1 125 ? 9.389 3.067 10.026 1.00 76.19 125 ALA A CA 1
ATOM 942 C C . ALA A 1 125 ? 9.390 4.285 10.982 1.00 76.19 125 ALA A C 1
ATOM 944 O O . ALA A 1 125 ? 9.235 4.094 12.195 1.00 76.19 125 ALA A O 1
ATOM 945 N N . PRO A 1 126 ? 9.645 5.505 10.473 1.00 59.38 126 PRO A N 1
ATOM 946 C CA . PRO A 1 126 ? 9.776 6.720 11.282 1.00 59.38 126 PRO A CA 1
ATOM 947 C C . PRO A 1 126 ? 8.463 7.188 11.925 1.00 59.38 126 PRO A C 1
ATOM 949 O O . PRO A 1 126 ? 7.377 6.907 11.371 1.00 59.38 126 PRO A O 1
#